Protein AF-A0A2E1ZSU4-F1 (afdb_monomer_lite)

Radius of gyration: 17.99 Å; chains: 1; bounding box: 28×65×31 Å

Structure (mmCIF, N/CA/C/O backbone):
data_AF-A0A2E1ZSU4-F1
#
_entry.id   AF-A0A2E1ZSU4-F1
#
loop_
_atom_site.group_PDB
_atom_site.id
_atom_site.type_symbol
_atom_site.label_atom_id
_atom_site.label_alt_id
_atom_site.label_comp_id
_atom_site.label_asym_id
_atom_site.label_entity_id
_atom_site.label_seq_id
_atom_site.pdbx_PDB_ins_code
_atom_site.Cartn_x
_atom_site.Cartn_y
_atom_site.Cartn_z
_atom_site.occupancy
_atom_site.B_iso_or_equiv
_atom_site.auth_seq_id
_atom_site.auth_comp_id
_atom_site.auth_asym_id
_atom_site.auth_atom_id
_atom_site.pdbx_PDB_model_num
ATOM 1 N N . MET A 1 1 ? 8.981 -55.076 -7.293 1.00 37.50 1 MET A N 1
ATOM 2 C CA . MET A 1 1 ? 9.724 -53.975 -7.936 1.00 37.50 1 MET A CA 1
ATOM 3 C C . MET A 1 1 ? 9.247 -52.676 -7.321 1.00 37.50 1 MET A C 1
ATOM 5 O O . MET A 1 1 ? 8.048 -52.439 -7.303 1.00 37.50 1 MET A O 1
ATOM 9 N N . LEU A 1 2 ? 10.180 -51.922 -6.741 1.00 44.97 2 LEU A N 1
ATOM 10 C CA . LEU A 1 2 ? 9.993 -50.554 -6.264 1.00 44.97 2 LEU A CA 1
ATOM 11 C C . LEU A 1 2 ? 9.652 -49.632 -7.442 1.00 44.97 2 LEU A C 1
ATOM 13 O O . LEU A 1 2 ? 10.271 -49.741 -8.497 1.00 44.97 2 LEU A O 1
ATOM 17 N N . GLY A 1 3 ? 8.715 -48.714 -7.227 1.00 44.19 3 GLY A N 1
ATOM 18 C CA . GLY A 1 3 ? 8.392 -47.630 -8.150 1.00 44.19 3 GLY A CA 1
ATOM 19 C C . GLY A 1 3 ? 7.788 -46.469 -7.372 1.00 44.19 3 GLY A C 1
ATOM 20 O O . GLY A 1 3 ? 6.581 -46.268 -7.389 1.00 44.19 3 GLY A O 1
ATOM 21 N N . ILE A 1 4 ? 8.632 -45.771 -6.616 1.00 57.19 4 ILE A N 1
ATOM 22 C CA . ILE A 1 4 ? 8.301 -44.516 -5.939 1.00 57.19 4 ILE A CA 1
ATOM 23 C C . ILE A 1 4 ? 8.151 -43.454 -7.037 1.00 57.19 4 ILE A C 1
ATOM 25 O O . ILE A 1 4 ? 9.149 -43.042 -7.624 1.00 57.19 4 ILE A O 1
ATOM 29 N N . SER A 1 5 ? 6.926 -43.013 -7.326 1.00 49.69 5 SER A N 1
ATOM 30 C CA . SER A 1 5 ? 6.705 -41.779 -8.088 1.00 49.69 5 SER A CA 1
ATOM 31 C C . SER A 1 5 ? 6.691 -40.608 -7.116 1.00 49.69 5 SER A C 1
ATOM 33 O O . SER A 1 5 ? 5.704 -40.348 -6.434 1.00 49.69 5 SER A O 1
ATOM 35 N N . LEU A 1 6 ? 7.840 -39.941 -7.045 1.00 56.41 6 LEU A N 1
ATOM 36 C CA . LEU A 1 6 ? 8.111 -38.744 -6.265 1.00 56.41 6 LEU A CA 1
ATOM 37 C C . LEU A 1 6 ? 8.058 -37.517 -7.187 1.00 56.41 6 LEU A C 1
ATOM 39 O O . LEU A 1 6 ? 9.102 -37.060 -7.619 1.00 56.41 6 LEU A O 1
ATOM 43 N N . PHE A 1 7 ? 6.870 -37.014 -7.522 1.00 45.84 7 PHE A N 1
ATOM 44 C CA . PHE A 1 7 ? 6.638 -35.742 -8.234 1.00 45.84 7 PHE A CA 1
ATOM 45 C C . PHE A 1 7 ? 5.153 -35.394 -7.992 1.00 45.84 7 PHE A C 1
ATOM 47 O O . PHE A 1 7 ? 4.309 -36.235 -8.267 1.00 45.84 7 PHE A O 1
ATOM 54 N N . ILE A 1 8 ? 4.691 -34.264 -7.462 1.00 53.53 8 ILE A N 1
ATOM 55 C CA . ILE A 1 8 ? 5.261 -32.961 -7.127 1.00 53.53 8 ILE A CA 1
ATOM 56 C C . ILE A 1 8 ? 4.449 -32.456 -5.923 1.00 53.53 8 ILE A C 1
ATOM 58 O O . ILE A 1 8 ? 3.223 -32.570 -5.915 1.00 53.53 8 ILE A O 1
ATOM 62 N N . VAL A 1 9 ? 5.128 -31.893 -4.923 1.00 47.53 9 VAL A N 1
ATOM 63 C CA . VAL A 1 9 ? 4.543 -30.930 -3.982 1.00 47.53 9 VAL A CA 1
ATOM 64 C C . VAL A 1 9 ? 4.005 -29.771 -4.820 1.00 47.53 9 VAL A C 1
ATOM 66 O O . VAL A 1 9 ? 4.745 -28.866 -5.184 1.00 47.53 9 VAL A O 1
ATOM 69 N N . SER A 1 10 ? 2.741 -29.842 -5.226 1.00 39.25 10 SER A N 1
ATOM 70 C CA . SER A 1 10 ? 2.008 -28.650 -5.627 1.00 39.25 10 SER A CA 1
ATOM 71 C C . SER A 1 10 ? 1.363 -28.154 -4.349 1.00 39.25 10 SER A C 1
ATOM 73 O O . SER A 1 10 ? 0.596 -28.888 -3.727 1.00 39.25 10 SER A O 1
ATOM 75 N N . CYS A 1 11 ? 1.809 -26.987 -3.897 1.00 51.66 11 CYS A N 1
ATOM 76 C CA . CYS A 1 11 ? 1.380 -26.327 -2.679 1.00 51.66 11 CYS A CA 1
ATOM 77 C C . CYS A 1 11 ? -0.142 -26.424 -2.501 1.00 51.66 11 CYS A C 1
ATOM 79 O O . CYS A 1 11 ? -0.908 -25.700 -3.128 1.00 51.66 11 CYS A O 1
ATOM 81 N N . GLY A 1 12 ? -0.574 -27.331 -1.625 1.00 48.97 12 GLY A N 1
ATOM 82 C CA . GLY A 1 12 ? -1.799 -27.143 -0.872 1.00 48.97 12 GLY A CA 1
ATOM 83 C C . GLY A 1 12 ? -1.499 -26.083 0.177 1.00 48.97 12 GLY A C 1
ATOM 84 O O . GLY A 1 12 ? -0.758 -26.351 1.119 1.00 48.97 12 GLY A O 1
ATOM 85 N N . GLY A 1 13 ? -2.021 -24.882 -0.040 1.00 38.91 13 GLY A N 1
ATOM 86 C CA . GLY A 1 13 ? -1.893 -23.748 0.866 1.00 38.91 13 GLY A CA 1
ATOM 87 C C . GLY A 1 13 ? -2.358 -22.479 0.170 1.00 38.91 13 GLY A C 1
ATOM 88 O O . GLY A 1 13 ? -1.592 -21.888 -0.579 1.00 38.91 13 GLY A O 1
ATOM 89 N N . ASP A 1 14 ? -3.633 -22.148 0.372 1.00 44.81 14 ASP A N 1
ATOM 90 C CA . ASP A 1 14 ? -4.244 -20.828 0.210 1.00 44.81 14 ASP A CA 1
ATOM 91 C C . ASP A 1 14 ? -3.591 -19.858 -0.785 1.00 44.81 14 ASP A C 1
ATOM 93 O O . ASP A 1 14 ? -2.819 -18.973 -0.444 1.00 44.81 14 ASP A O 1
ATOM 97 N N . SER A 1 15 ? -4.042 -19.917 -2.028 1.00 41.75 15 SER A N 1
ATOM 98 C CA . SER A 1 15 ? -4.459 -18.673 -2.676 1.00 41.75 15 SER A CA 1
ATOM 99 C C . SER A 1 15 ? -5.924 -18.850 -3.012 1.00 41.75 15 SER A C 1
ATOM 101 O O . SER A 1 15 ? -6.339 -18.973 -4.160 1.00 41.75 15 SER A O 1
ATOM 103 N N . ASN A 1 16 ? -6.717 -18.913 -1.936 1.00 40.88 16 ASN A N 1
ATOM 104 C CA . ASN A 1 16 ? -8.017 -18.274 -1.938 1.00 40.88 16 ASN A CA 1
ATOM 105 C C . ASN A 1 16 ? -7.797 -16.956 -2.680 1.00 40.88 16 ASN A C 1
ATOM 107 O O . ASN A 1 16 ? -7.004 -16.125 -2.232 1.00 40.88 16 ASN A O 1
ATOM 111 N N . GLU A 1 17 ? -8.344 -16.875 -3.888 1.00 40.53 17 GLU A N 1
ATOM 112 C CA . GLU A 1 17 ? -8.510 -15.658 -4.655 1.00 40.53 17 GLU A CA 1
ATOM 113 C C . GLU A 1 17 ? -9.187 -14.698 -3.680 1.00 40.53 17 GLU A C 1
ATOM 115 O O . GLU A 1 17 ? -10.399 -14.750 -3.475 1.00 40.53 17 GLU A O 1
ATOM 120 N N . SER A 1 18 ? -8.363 -13.975 -2.916 1.00 42.53 18 SER A N 1
ATOM 121 C CA . SER A 1 18 ? -8.787 -13.213 -1.756 1.00 42.53 18 SER A CA 1
ATOM 122 C C . SER A 1 18 ? -9.446 -11.982 -2.326 1.00 42.53 18 SER A C 1
ATOM 124 O O . SER A 1 18 ? -8.813 -10.953 -2.541 1.00 42.53 18 SER A O 1
ATOM 126 N N . SER A 1 19 ? -10.698 -12.183 -2.741 1.00 40.44 19 SER A N 1
ATOM 127 C CA . SER A 1 19 ? -11.823 -11.307 -2.498 1.00 40.44 19 SER A CA 1
ATOM 128 C C . SER A 1 19 ? -11.347 -9.887 -2.305 1.00 40.44 19 SER A C 1
ATOM 130 O O . SER A 1 19 ? -11.230 -9.445 -1.168 1.00 40.44 19 SER A O 1
ATOM 132 N N . THR A 1 20 ? -11.012 -9.238 -3.422 1.00 48.91 20 THR A N 1
ATOM 133 C CA . THR A 1 20 ? -10.954 -7.788 -3.579 1.00 48.91 20 THR A CA 1
ATOM 134 C C . THR A 1 20 ? -10.658 -7.096 -2.254 1.00 48.91 20 THR A C 1
ATOM 136 O O . THR A 1 20 ? -11.569 -6.537 -1.637 1.00 48.91 20 THR A O 1
ATOM 139 N N . THR A 1 21 ? -9.410 -7.182 -1.773 1.00 59.03 21 THR A N 1
ATOM 140 C CA . THR A 1 21 ? -8.940 -6.287 -0.711 1.00 59.03 21 THR A CA 1
ATOM 141 C C . THR A 1 21 ? -9.447 -4.911 -1.109 1.00 59.03 21 THR A C 1
ATOM 143 O O . THR A 1 21 ? -9.228 -4.509 -2.251 1.00 59.03 21 THR A O 1
ATOM 146 N N . GLY A 1 22 ? -10.269 -4.278 -0.259 1.00 71.62 22 GLY A N 1
ATOM 147 C CA . GLY A 1 22 ? -11.195 -3.177 -0.602 1.00 71.62 22 GLY A CA 1
ATOM 148 C C . GLY A 1 22 ? -10.551 -1.885 -1.126 1.00 71.62 22 GLY A C 1
ATOM 149 O O . GLY A 1 22 ? -11.140 -0.812 -1.072 1.00 71.62 22 GLY A O 1
ATOM 150 N N . TRP A 1 23 ? -9.322 -1.990 -1.604 1.00 88.12 23 TRP A N 1
ATOM 151 C CA . TRP A 1 23 ? -8.513 -1.029 -2.302 1.00 88.12 23 TRP A CA 1
ATOM 152 C C . TRP A 1 23 ? -9.119 -0.609 -3.639 1.00 88.12 23 TRP A C 1
ATOM 154 O O . TRP A 1 23 ? -9.262 -1.429 -4.552 1.00 88.12 23 TRP A O 1
ATOM 164 N N . PRO A 1 24 ? -9.371 0.697 -3.804 1.00 91.25 24 PRO A N 1
ATOM 165 C CA . PRO A 1 24 ? -9.674 1.272 -5.101 1.00 91.25 24 PRO A CA 1
ATOM 166 C C . PRO A 1 24 ? -8.492 1.101 -6.064 1.00 91.25 24 PRO A C 1
ATOM 168 O O . PRO A 1 24 ? -7.345 1.391 -5.718 1.00 91.25 24 PRO A O 1
ATOM 171 N N . GLU A 1 25 ? -8.768 0.716 -7.310 1.00 89.50 25 GLU A N 1
ATOM 172 C CA . GLU A 1 25 ? -7.747 0.601 -8.367 1.00 89.50 25 GLU A CA 1
ATOM 173 C C . GLU A 1 25 ? -6.986 1.918 -8.598 1.00 89.50 25 GLU A C 1
ATOM 175 O O . GLU A 1 25 ? -5.789 1.914 -8.892 1.00 89.50 25 GLU A O 1
ATOM 180 N N . SER A 1 26 ? -7.656 3.059 -8.405 1.00 91.69 26 SER A N 1
ATOM 181 C CA . SER A 1 26 ? -7.031 4.384 -8.464 1.00 91.69 26 SER A CA 1
ATOM 182 C C . SER A 1 26 ? -5.959 4.574 -7.392 1.00 91.69 26 SER A C 1
ATOM 184 O O . SER A 1 26 ? -4.938 5.199 -7.658 1.00 91.69 26 SER A O 1
ATOM 186 N N . GLU A 1 27 ? -6.164 4.015 -6.200 1.00 92.19 27 GLU A N 1
ATOM 187 C CA . GLU A 1 27 ? -5.229 4.132 -5.079 1.00 92.19 27 GLU A CA 1
ATOM 188 C C . GLU A 1 27 ? -4.041 3.190 -5.259 1.00 92.19 27 GLU A C 1
ATOM 190 O O . GLU A 1 27 ? -2.905 3.605 -5.049 1.00 92.19 27 GLU A O 1
ATOM 195 N N . LYS A 1 28 ? -4.274 1.971 -5.764 1.00 90.56 28 LYS A N 1
ATOM 196 C CA . LYS A 1 28 ? -3.184 1.066 -6.170 1.00 90.56 28 LYS A CA 1
ATOM 197 C C . LYS A 1 28 ? -2.318 1.700 -7.261 1.00 90.56 28 LYS A C 1
ATOM 199 O O . LYS A 1 28 ? -1.095 1.704 -7.163 1.00 90.56 28 LYS A O 1
ATOM 204 N N . SER A 1 29 ? -2.956 2.297 -8.271 1.00 93.00 29 SER A N 1
ATOM 205 C CA . SER A 1 29 ? -2.268 2.992 -9.369 1.00 93.00 29 SER A CA 1
ATOM 206 C C . SER A 1 29 ? -1.470 4.197 -8.874 1.00 93.00 29 SER A C 1
ATOM 208 O O . SER A 1 29 ? -0.358 4.444 -9.339 1.00 93.00 29 SER A O 1
ATOM 210 N N . LYS A 1 30 ? -2.023 4.942 -7.912 1.00 92.44 30 LYS A N 1
ATOM 211 C CA . LYS A 1 30 ? -1.342 6.069 -7.277 1.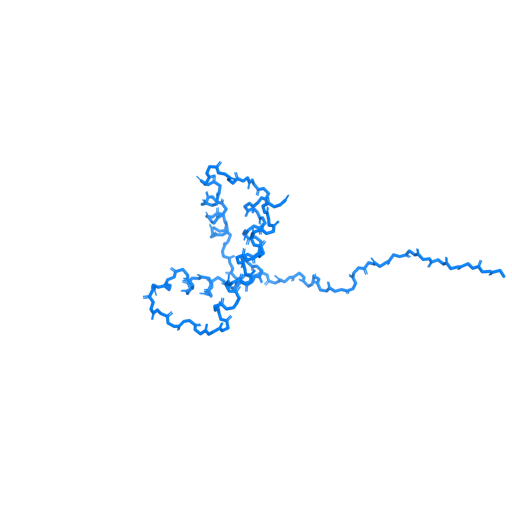00 92.44 30 LYS A CA 1
ATOM 212 C C . LYS A 1 30 ? -0.113 5.604 -6.497 1.00 92.44 30 LYS A C 1
ATOM 214 O O . LYS A 1 30 ? 0.960 6.153 -6.711 1.00 92.44 30 LYS A O 1
ATOM 219 N N . MET A 1 31 ? -0.249 4.565 -5.676 1.00 90.75 31 MET A N 1
ATOM 220 C CA . MET A 1 31 ? 0.857 4.001 -4.899 1.00 90.75 31 MET A CA 1
ATOM 221 C C . MET A 1 31 ? 1.983 3.485 -5.805 1.00 90.75 31 MET A C 1
ATOM 223 O O . MET A 1 31 ? 3.157 3.759 -5.561 1.00 90.75 31 MET A O 1
ATOM 227 N N . LEU A 1 32 ? 1.626 2.818 -6.907 1.00 92.44 32 LEU A N 1
ATOM 228 C CA . LEU A 1 32 ? 2.582 2.400 -7.929 1.00 92.44 32 LEU A CA 1
ATOM 229 C C . LEU A 1 32 ? 3.311 3.604 -8.545 1.00 92.44 32 LEU A C 1
ATOM 231 O O . LEU A 1 32 ? 4.533 3.589 -8.673 1.00 92.44 32 LEU A O 1
ATOM 235 N N . SER A 1 33 ? 2.572 4.659 -8.901 1.00 93.25 33 SER A N 1
ATOM 236 C CA . SER A 1 33 ? 3.148 5.882 -9.465 1.00 93.25 33 SER A CA 1
ATOM 237 C C . SER A 1 33 ? 4.077 6.603 -8.486 1.00 93.25 33 SER A C 1
ATOM 239 O O . SER A 1 33 ? 5.090 7.146 -8.916 1.00 93.25 33 SER A O 1
ATOM 241 N N . GLU A 1 34 ? 3.739 6.635 -7.197 1.00 91.25 34 GLU A N 1
ATOM 242 C CA . GLU A 1 34 ? 4.567 7.234 -6.145 1.00 91.25 34 GLU A CA 1
ATOM 243 C C . GLU A 1 34 ? 5.844 6.422 -5.917 1.00 91.25 34 GLU A C 1
ATOM 245 O O . GLU A 1 34 ? 6.930 6.993 -5.838 1.00 91.25 34 GLU A O 1
ATOM 250 N N . CYS A 1 35 ? 5.744 5.091 -5.902 1.00 90.31 35 CYS A N 1
ATOM 251 C CA . CYS A 1 35 ? 6.916 4.226 -5.819 1.00 90.31 35 CYS A CA 1
ATOM 252 C C . CYS A 1 35 ? 7.857 4.446 -7.013 1.00 90.31 35 CYS A C 1
ATOM 254 O O . CYS A 1 35 ? 9.049 4.686 -6.823 1.00 90.31 35 CYS A O 1
ATOM 256 N N . MET A 1 36 ? 7.316 4.459 -8.234 1.00 91.62 36 MET A N 1
ATOM 257 C CA . MET A 1 36 ? 8.062 4.677 -9.483 1.00 91.62 36 MET A CA 1
ATOM 258 C C . MET A 1 36 ? 8.650 6.089 -9.623 1.00 91.62 36 MET A C 1
ATOM 260 O O . MET A 1 36 ? 9.478 6.322 -10.501 1.00 91.62 36 MET A O 1
ATOM 264 N N . ALA A 1 37 ? 8.222 7.047 -8.796 1.00 91.62 37 ALA A N 1
ATOM 265 C CA . ALA A 1 37 ? 8.817 8.380 -8.758 1.00 91.62 37 ALA A CA 1
ATOM 266 C C . ALA A 1 37 ? 10.177 8.395 -8.036 1.00 91.62 37 ALA A C 1
ATOM 268 O O . ALA A 1 37 ? 10.934 9.358 -8.177 1.00 91.62 37 ALA A O 1
ATOM 269 N N . SER A 1 38 ? 10.494 7.344 -7.271 1.00 86.25 38 SER A N 1
ATOM 270 C CA . SER A 1 38 ? 11.799 7.189 -6.629 1.00 86.25 38 SER A CA 1
ATOM 271 C C . SER A 1 38 ? 12.871 6.823 -7.667 1.00 86.25 38 SER A C 1
ATOM 273 O O . SER A 1 38 ? 12.646 5.940 -8.486 1.00 86.25 38 SER A O 1
ATOM 275 N N . PRO A 1 39 ? 14.053 7.461 -7.647 1.00 81.88 39 PRO A N 1
ATOM 276 C CA . PRO A 1 39 ? 15.087 7.246 -8.665 1.00 81.88 39 PRO A CA 1
ATOM 277 C C . PRO A 1 39 ? 15.699 5.836 -8.644 1.00 81.88 39 PRO A C 1
ATOM 279 O O . PRO A 1 39 ? 16.217 5.390 -9.665 1.00 81.88 39 PRO A O 1
ATOM 282 N N . ASP A 1 40 ? 15.630 5.149 -7.503 1.00 82.81 40 ASP A N 1
ATOM 283 C CA . ASP A 1 40 ? 16.205 3.816 -7.294 1.00 82.81 40 ASP A CA 1
ATOM 284 C C . ASP A 1 40 ? 15.175 2.682 -7.442 1.00 82.81 40 ASP A C 1
ATOM 286 O O . ASP A 1 40 ? 15.509 1.514 -7.245 1.00 82.81 40 ASP A O 1
ATOM 290 N N . SER A 1 41 ? 13.917 3.001 -7.762 1.00 85.31 41 SER A N 1
ATOM 291 C CA . SER A 1 41 ? 12.865 1.996 -7.889 1.00 85.31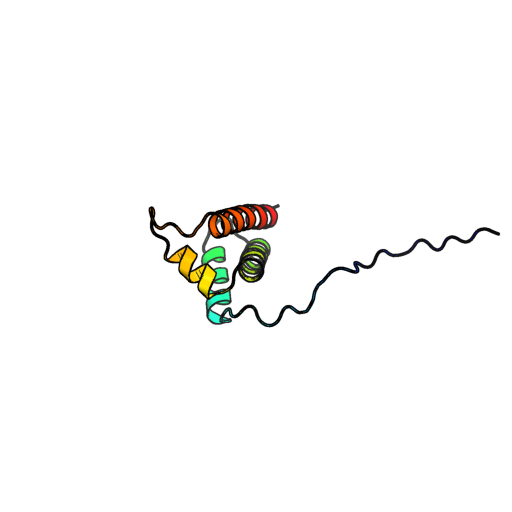 41 SER A CA 1
ATOM 292 C C . SER A 1 41 ? 12.737 1.471 -9.320 1.00 85.31 41 SER A C 1
ATOM 294 O O . SER A 1 41 ? 13.056 2.137 -10.307 1.00 85.31 41 SER A O 1
ATOM 296 N N . ASN A 1 42 ? 12.259 0.234 -9.441 1.00 89.50 42 ASN A N 1
ATOM 297 C CA . ASN A 1 42 ? 11.899 -0.371 -10.717 1.00 89.50 42 ASN A CA 1
ATOM 298 C C . ASN A 1 42 ? 10.471 -0.927 -10.649 1.00 89.50 42 ASN A C 1
ATOM 300 O O . ASN A 1 42 ? 9.885 -1.059 -9.571 1.00 89.50 42 ASN A O 1
ATOM 304 N N . LYS A 1 43 ? 9.906 -1.259 -11.814 1.00 87.94 43 LYS A N 1
ATOM 305 C CA . LYS A 1 43 ? 8.510 -1.696 -11.903 1.00 87.94 43 LYS A CA 1
ATOM 306 C C . LYS A 1 43 ? 8.235 -2.963 -11.087 1.00 87.94 43 LYS A C 1
ATOM 308 O O . LYS A 1 43 ? 7.219 -3.005 -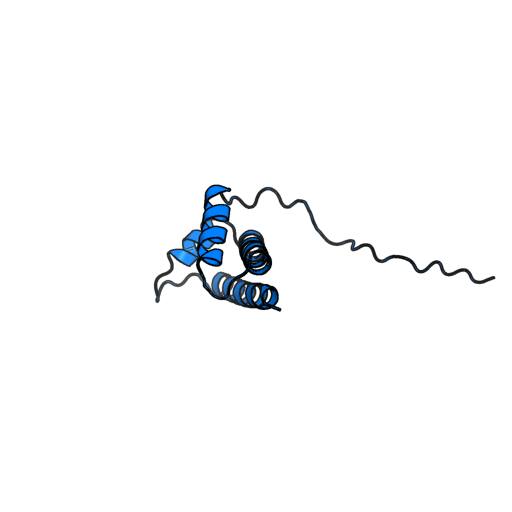10.407 1.00 87.94 43 LYS A O 1
ATOM 313 N N . GLU A 1 44 ? 9.117 -3.961 -11.132 1.00 89.38 44 GLU A N 1
ATOM 314 C CA . GLU A 1 44 ? 8.934 -5.220 -10.394 1.00 89.38 44 GLU A CA 1
ATOM 315 C C . GLU A 1 44 ? 8.951 -4.995 -8.880 1.00 89.38 44 GLU A C 1
ATOM 317 O O . GLU A 1 44 ? 8.064 -5.474 -8.176 1.00 89.38 44 GLU A O 1
ATOM 322 N N . MET A 1 45 ? 9.890 -4.184 -8.390 1.00 90.31 45 MET A N 1
ATOM 323 C CA . MET A 1 45 ? 9.973 -3.795 -6.985 1.00 90.31 45 MET A CA 1
ATOM 324 C C . MET A 1 45 ? 8.709 -3.050 -6.544 1.00 90.31 45 MET A C 1
ATOM 326 O O . MET A 1 45 ? 8.156 -3.345 -5.486 1.00 90.31 45 MET A O 1
ATOM 330 N N . CYS A 1 46 ? 8.221 -2.106 -7.353 1.00 91.69 46 CYS A N 1
ATOM 331 C CA . CYS A 1 46 ? 7.030 -1.334 -7.018 1.00 91.69 46 CYS A CA 1
ATOM 332 C C . CYS A 1 46 ? 5.739 -2.154 -7.089 1.00 91.69 46 CYS A C 1
ATOM 334 O O . CYS A 1 46 ? 4.891 -2.016 -6.210 1.00 91.69 46 CYS A O 1
ATOM 336 N N . ASP A 1 47 ? 5.590 -3.029 -8.086 1.00 92.06 47 ASP A N 1
ATOM 337 C CA . ASP A 1 47 ? 4.460 -3.959 -8.158 1.00 92.06 47 ASP A CA 1
ATOM 338 C C . ASP A 1 47 ? 4.456 -4.891 -6.934 1.00 92.06 47 ASP A C 1
ATOM 340 O O . ASP A 1 47 ? 3.408 -5.104 -6.324 1.00 92.06 47 ASP A O 1
ATOM 344 N N . CYS A 1 48 ? 5.628 -5.399 -6.537 1.00 92.69 48 CYS A N 1
ATOM 345 C CA . CYS A 1 48 ? 5.790 -6.240 -5.354 1.00 92.69 48 CYS A CA 1
ATOM 346 C C . CYS A 1 48 ? 5.456 -5.480 -4.063 1.00 92.69 48 CYS A C 1
ATOM 348 O O . CYS A 1 48 ? 4.685 -5.976 -3.244 1.00 92.69 48 CYS A O 1
ATOM 350 N N . ALA A 1 49 ? 5.942 -4.246 -3.904 1.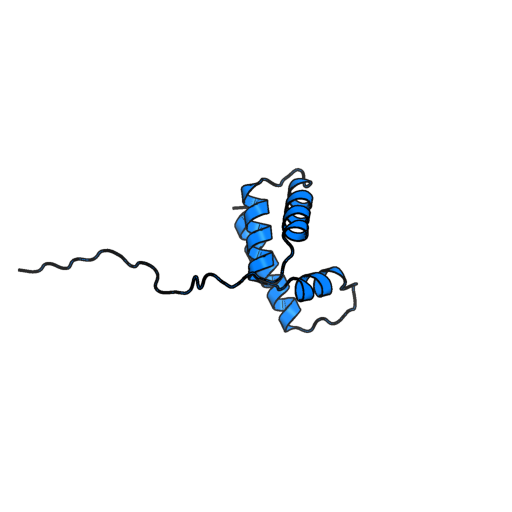00 90.94 49 ALA A N 1
ATOM 351 C CA . ALA A 1 49 ? 5.663 -3.428 -2.726 1.00 90.94 49 ALA A CA 1
ATOM 352 C C . ALA A 1 49 ? 4.170 -3.074 -2.594 1.00 90.94 49 ALA A C 1
ATOM 354 O O . ALA A 1 49 ? 3.601 -3.140 -1.499 1.00 90.94 49 ALA A O 1
ATOM 355 N N . VAL A 1 50 ? 3.511 -2.744 -3.712 1.00 91.81 50 VAL A N 1
ATOM 356 C CA . VAL A 1 50 ? 2.056 -2.538 -3.749 1.00 91.81 50 VAL A CA 1
ATOM 357 C C . VAL A 1 50 ? 1.340 -3.843 -3.404 1.00 91.81 50 VAL A C 1
ATOM 359 O O . VAL A 1 50 ? 0.451 -3.831 -2.559 1.00 91.81 50 VAL A O 1
ATOM 362 N N . GLY A 1 51 ? 1.761 -4.970 -3.984 1.00 91.69 51 GLY A N 1
ATOM 363 C CA . GLY A 1 51 ? 1.226 -6.304 -3.701 1.00 91.69 51 GLY A CA 1
ATOM 364 C C . GLY A 1 51 ? 1.298 -6.685 -2.220 1.00 91.69 51 GLY A C 1
ATOM 365 O O . GLY A 1 51 ? 0.288 -7.069 -1.631 1.00 91.69 51 GLY A O 1
ATOM 366 N N . ALA A 1 52 ? 2.465 -6.510 -1.598 1.00 91.12 52 ALA A N 1
ATOM 367 C CA . ALA A 1 52 ? 2.670 -6.756 -0.174 1.00 91.12 52 ALA A CA 1
ATOM 368 C C . ALA A 1 52 ? 1.766 -5.858 0.684 1.00 91.12 52 ALA A C 1
ATOM 370 O O . ALA A 1 52 ? 1.115 -6.336 1.609 1.00 91.12 52 ALA A O 1
ATOM 371 N N . THR A 1 53 ? 1.643 -4.575 0.328 1.00 90.06 53 THR A N 1
ATOM 372 C CA . THR A 1 53 ? 0.789 -3.631 1.066 1.00 90.06 53 THR A CA 1
ATOM 373 C C . THR A 1 53 ? -0.681 -4.033 1.003 1.00 90.06 53 THR A C 1
ATOM 375 O O . THR A 1 53 ? -1.345 -4.087 2.036 1.00 90.06 53 THR A O 1
ATOM 378 N N . VAL A 1 54 ? -1.201 -4.324 -0.194 1.00 90.75 54 VAL A N 1
ATOM 379 C CA . VAL A 1 54 ? -2.621 -4.673 -0.359 1.00 90.75 54 VAL A CA 1
ATOM 380 C C . VAL A 1 54 ? -2.956 -6.052 0.201 1.00 90.75 54 VAL A C 1
ATOM 382 O O . VAL A 1 54 ? -4.129 -6.317 0.443 1.00 90.75 54 VAL A O 1
ATOM 385 N N . SER A 1 55 ? -1.959 -6.925 0.372 1.00 90.38 55 SER A N 1
ATOM 386 C CA . SER A 1 55 ? -2.115 -8.232 1.014 1.00 90.38 55 SER A CA 1
ATOM 387 C C . SER A 1 55 ? -2.096 -8.130 2.536 1.00 90.38 55 SER A C 1
ATOM 389 O O . SER A 1 55 ? -2.801 -8.887 3.196 1.00 90.38 55 SER A O 1
ATOM 391 N N . GLU A 1 56 ? -1.293 -7.220 3.088 1.00 88.50 56 GLU A N 1
ATOM 392 C CA . GLU A 1 56 ? -1.131 -7.083 4.535 1.00 88.50 56 GLU A CA 1
ATOM 393 C C . GLU A 1 56 ? -2.198 -6.178 5.151 1.00 88.50 56 GLU A C 1
ATOM 395 O O . GLU A 1 56 ? -2.634 -6.435 6.266 1.00 88.50 56 GLU A O 1
ATOM 400 N N . PHE A 1 57 ? -2.655 -5.140 4.443 1.00 89.19 57 PHE A N 1
ATOM 401 C CA . PHE A 1 57 ? -3.601 -4.157 4.972 1.00 89.19 57 PHE A CA 1
ATOM 402 C C . PHE A 1 57 ? -4.824 -3.971 4.083 1.00 89.19 57 PHE A C 1
ATOM 404 O O . PHE A 1 57 ? -4.743 -3.877 2.856 1.00 89.19 57 PHE A O 1
ATOM 411 N N . THR A 1 58 ? -5.979 -3.795 4.720 1.00 90.75 58 THR A N 1
ATOM 412 C CA . THR A 1 58 ? -7.145 -3.203 4.059 1.00 90.75 58 THR A CA 1
ATOM 413 C C . THR A 1 58 ? -6.893 -1.724 3.753 1.00 90.75 58 THR A C 1
ATOM 415 O O . THR A 1 58 ? -6.031 -1.079 4.354 1.00 90.75 58 THR A O 1
ATOM 418 N N . TYR A 1 59 ? -7.658 -1.157 2.817 1.00 88.31 59 TYR A N 1
ATOM 419 C CA . TYR A 1 59 ? -7.497 0.253 2.454 1.00 88.31 59 TYR A CA 1
ATOM 4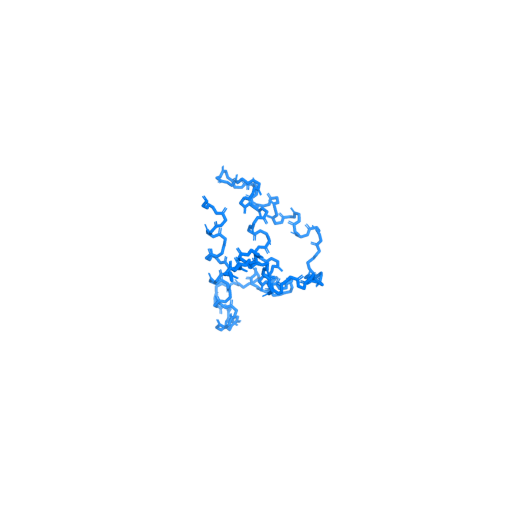20 C C . TYR A 1 59 ? -7.736 1.192 3.647 1.00 88.31 59 TYR A C 1
ATOM 422 O O . TYR A 1 59 ? -6.987 2.149 3.833 1.00 88.31 59 TYR A O 1
ATOM 430 N N . ASP A 1 60 ? -8.725 0.890 4.491 1.00 88.56 60 ASP A N 1
ATOM 431 C CA . ASP A 1 60 ? -9.035 1.694 5.675 1.00 88.56 60 ASP A CA 1
ATOM 432 C C . ASP A 1 60 ? -7.908 1.637 6.716 1.00 88.56 60 ASP A C 1
ATOM 434 O O . ASP A 1 60 ? -7.510 2.675 7.248 1.00 88.56 60 ASP A O 1
ATOM 438 N N . GLU A 1 61 ? -7.332 0.455 6.965 1.00 88.00 61 GLU A N 1
ATOM 439 C CA . GLU A 1 61 ? -6.159 0.306 7.839 1.00 88.00 61 GLU A CA 1
ATOM 440 C C . GLU A 1 61 ? -4.953 1.068 7.293 1.00 88.00 61 GLU A C 1
ATOM 442 O O . GLU A 1 61 ? -4.313 1.823 8.024 1.00 88.00 61 GLU A O 1
ATOM 447 N N . TYR A 1 62 ? -4.685 0.953 5.993 1.00 87.62 62 TYR A N 1
ATOM 448 C CA . TYR A 1 62 ? -3.610 1.693 5.343 1.00 87.62 62 TYR A CA 1
ATOM 449 C C . TYR A 1 62 ? -3.808 3.212 5.437 1.00 87.62 62 TYR A C 1
ATOM 451 O O . TYR A 1 62 ? -2.863 3.962 5.690 1.00 87.62 62 TYR A O 1
ATOM 459 N N . LYS A 1 63 ? -5.045 3.697 5.292 1.00 87.12 63 LYS A N 1
ATOM 460 C CA . LYS A 1 63 ? -5.379 5.113 5.485 1.00 87.12 63 LYS A CA 1
ATOM 461 C C . LYS A 1 63 ? -5.194 5.555 6.930 1.00 87.12 63 LYS A C 1
ATOM 463 O O . LYS A 1 63 ? -4.732 6.675 7.147 1.00 87.12 63 LYS A O 1
ATOM 468 N N . MET A 1 64 ? -5.527 4.708 7.903 1.00 85.94 64 MET A N 1
ATOM 469 C CA . MET A 1 64 ? -5.237 4.980 9.311 1.00 85.94 64 MET A CA 1
ATOM 470 C C . MET A 1 64 ? -3.729 5.101 9.532 1.00 85.94 64 MET A C 1
ATOM 472 O O . MET A 1 64 ? -3.295 6.113 10.076 1.00 85.94 64 MET A O 1
ATOM 476 N N . LEU A 1 65 ? -2.931 4.161 9.016 1.00 84.06 65 LEU A N 1
ATOM 477 C CA . LEU A 1 65 ? -1.467 4.201 9.090 1.00 84.06 65 LEU A CA 1
ATOM 478 C C . LEU A 1 65 ? -0.881 5.469 8.458 1.00 84.06 65 LEU A C 1
ATOM 480 O O . LEU A 1 65 ? -0.076 6.146 9.086 1.00 84.06 65 LEU A O 1
ATOM 484 N N . GLN A 1 66 ? -1.326 5.854 7.260 1.00 81.50 66 GLN A N 1
ATOM 485 C CA . GLN A 1 66 ? -0.854 7.084 6.610 1.00 81.50 66 GLN A CA 1
ATOM 486 C C . GLN A 1 66 ? -1.227 8.363 7.369 1.00 81.50 66 GLN A C 1
ATOM 488 O O . GLN A 1 66 ? -0.484 9.340 7.344 1.00 81.50 66 GLN A O 1
ATOM 493 N N . ASN A 1 67 ? -2.385 8.374 8.029 1.00 79.06 67 ASN A N 1
ATOM 494 C CA . ASN A 1 67 ? -2.839 9.509 8.832 1.00 79.06 67 ASN A CA 1
ATOM 495 C C . ASN A 1 67 ? -2.256 9.507 10.255 1.00 79.06 67 ASN A C 1
ATOM 497 O O . ASN A 1 67 ? -2.529 10.424 11.029 1.00 79.06 67 ASN A O 1
ATOM 501 N N . THR A 1 68 ? -1.479 8.484 10.617 1.00 74.31 68 THR A N 1
ATOM 502 C CA . THR A 1 68 ? -0.855 8.361 11.932 1.00 74.31 68 THR A CA 1
ATOM 503 C C . THR A 1 68 ? 0.315 9.342 12.012 1.00 74.31 68 THR A C 1
ATOM 505 O O . THR A 1 68 ? 1.410 9.074 11.530 1.00 74.31 68 THR A O 1
ATOM 508 N N . THR A 1 69 ? 0.093 10.509 12.614 1.00 61.88 69 THR A N 1
ATOM 509 C CA . THR A 1 69 ? 1.175 11.424 13.011 1.00 61.88 69 THR A CA 1
ATOM 510 C C . THR A 1 69 ? 1.924 10.890 14.231 1.00 61.88 69 THR A C 1
ATOM 512 O O . THR A 1 69 ? 1.321 10.206 15.066 1.00 61.88 69 THR A O 1
ATOM 515 N N . GLU A 1 70 ? 3.214 11.231 14.361 1.00 57.75 70 GLU A N 1
ATOM 516 C CA . GLU A 1 70 ? 4.039 10.879 15.527 1.00 57.75 70 GLU A CA 1
ATOM 517 C C . GLU A 1 70 ? 3.282 11.144 16.842 1.00 57.75 70 GLU A C 1
ATOM 519 O O . GLU A 1 70 ? 2.839 12.262 17.106 1.00 57.75 70 GLU A O 1
ATOM 524 N N . GLY A 1 71 ? 3.101 10.093 17.650 1.00 57.44 71 GLY A N 1
ATOM 525 C CA . GLY A 1 71 ? 2.356 10.135 18.916 1.00 57.44 71 GLY A CA 1
ATOM 526 C C . GLY A 1 71 ? 0.941 9.546 18.874 1.00 57.44 71 GLY A C 1
ATOM 527 O O . GLY A 1 71 ? 0.294 9.467 19.916 1.00 57.44 71 GLY A O 1
ATOM 528 N N . THR A 1 72 ? 0.461 9.102 17.710 1.00 70.81 72 THR A N 1
ATOM 529 C CA . THR A 1 72 ? -0.821 8.390 17.595 1.00 70.81 72 THR A CA 1
ATOM 530 C C . THR A 1 72 ? -0.619 6.902 17.892 1.00 70.81 72 THR A C 1
ATOM 532 O O . THR A 1 72 ? 0.113 6.216 17.179 1.00 70.81 72 THR A O 1
ATOM 535 N N . ASP A 1 73 ? -1.254 6.397 18.952 1.00 74.12 73 ASP A N 1
ATOM 536 C CA . ASP A 1 73 ? -1.202 4.977 19.313 1.00 74.12 73 ASP A CA 1
ATOM 537 C C . ASP A 1 73 ? -2.182 4.172 18.445 1.00 74.12 73 ASP A C 1
ATOM 539 O O . ASP A 1 73 ? -3.389 4.156 18.679 1.00 74.12 73 ASP A O 1
ATOM 543 N N . ILE A 1 74 ? -1.645 3.537 17.406 1.00 77.81 74 ILE A N 1
ATOM 544 C CA . ILE A 1 74 ? -2.363 2.625 16.499 1.00 77.81 74 ILE A CA 1
ATOM 545 C C . ILE A 1 74 ? -2.479 1.196 17.049 1.00 77.81 74 ILE A C 1
ATOM 547 O O . ILE A 1 74 ? -3.046 0.329 16.386 1.00 77.81 74 ILE A O 1
ATOM 551 N N . GLY A 1 75 ? -1.981 0.945 18.263 1.00 82.56 75 GLY A N 1
ATOM 552 C CA . GLY A 1 75 ? -1.929 -0.380 18.867 1.00 82.56 75 GLY A CA 1
ATOM 553 C C . GLY A 1 75 ? -0.729 -1.199 18.386 1.00 82.56 75 GLY A C 1
ATOM 554 O O . GLY A 1 75 ? -0.258 -1.073 17.254 1.00 82.56 75 GLY A O 1
ATOM 555 N N . GLN A 1 76 ? -0.223 -2.064 19.269 1.00 84.69 76 GLN A N 1
ATOM 556 C CA . GLN A 1 76 ? 0.977 -2.869 19.005 1.00 84.69 76 GLN A CA 1
ATOM 557 C C . GLN A 1 76 ? 0.814 -3.816 17.807 1.00 84.69 76 GLN A C 1
ATOM 559 O O . GLN A 1 76 ? 1.761 -3.997 17.052 1.00 84.69 76 GLN A O 1
ATOM 564 N N . GLU A 1 77 ? -0.383 -4.364 17.594 1.00 85.81 77 GLU A N 1
ATOM 565 C CA . GLU A 1 77 ? -0.666 -5.281 16.483 1.00 85.81 77 GLU A CA 1
ATOM 566 C C . GLU A 1 77 ? -0.482 -4.606 15.112 1.00 85.81 77 GLU A C 1
ATOM 568 O O . GLU A 1 77 ? 0.167 -5.154 14.224 1.00 85.81 77 GLU A O 1
ATOM 573 N N . MET A 1 78 ? -0.988 -3.379 14.946 1.00 86.12 78 MET A N 1
ATOM 574 C CA . MET A 1 78 ? -0.796 -2.603 13.714 1.00 86.12 78 MET A CA 1
ATOM 575 C C . MET A 1 78 ? 0.670 -2.220 13.503 1.00 86.12 78 MET A C 1
ATOM 577 O O . MET A 1 78 ? 1.147 -2.237 12.369 1.00 86.12 78 MET A O 1
ATOM 581 N N . GLN A 1 79 ? 1.401 -1.905 14.577 1.00 85.81 79 GLN A N 1
ATOM 582 C CA . GLN A 1 79 ? 2.837 -1.629 14.483 1.00 85.81 79 GLN A CA 1
ATOM 583 C C . GLN A 1 79 ? 3.624 -2.865 14.037 1.00 85.81 79 GLN A C 1
ATOM 585 O O . GLN A 1 79 ? 4.494 -2.754 13.176 1.00 85.81 79 GLN A O 1
ATOM 590 N N . GLU A 1 80 ? 3.312 -4.039 14.587 1.00 89.62 80 GLU A N 1
ATOM 591 C CA . GLU A 1 80 ? 3.965 -5.296 14.217 1.00 89.62 80 GLU A CA 1
ATOM 592 C C . GLU A 1 80 ? 3.691 -5.659 12.753 1.00 89.62 80 GLU A C 1
ATOM 594 O O . GLU A 1 80 ? 4.622 -5.957 12.005 1.00 89.62 80 GLU A O 1
ATOM 599 N N . ARG A 1 81 ? 2.441 -5.522 12.298 1.00 88.75 81 A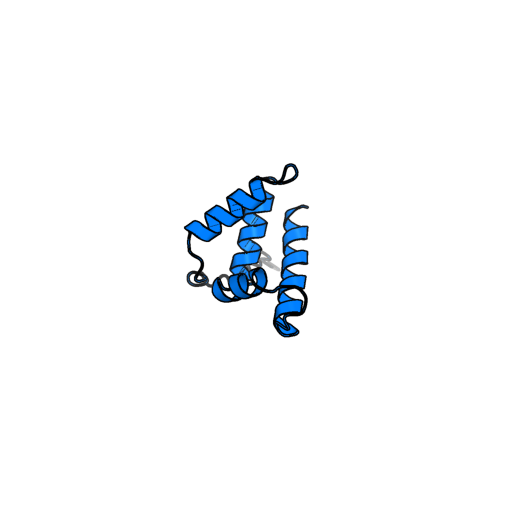RG A N 1
ATOM 600 C CA . ARG A 1 81 ? 2.080 -5.708 10.884 1.00 88.75 81 ARG A CA 1
ATOM 601 C C . ARG A 1 81 ? 2.792 -4.711 9.968 1.00 88.75 81 ARG A C 1
ATOM 603 O O . ARG A 1 81 ? 3.262 -5.086 8.899 1.00 88.75 81 ARG A O 1
ATOM 610 N N . ALA A 1 82 ? 2.952 -3.456 10.392 1.00 87.19 82 ALA A N 1
ATOM 611 C CA . ALA A 1 82 ? 3.671 -2.449 9.609 1.00 87.19 82 ALA A CA 1
ATOM 612 C C . ALA A 1 82 ? 5.177 -2.760 9.510 1.00 87.19 82 ALA A C 1
ATOM 614 O O . ALA A 1 82 ? 5.785 -2.559 8.457 1.00 87.19 82 ALA A O 1
ATOM 615 N N . LEU A 1 83 ? 5.776 -3.292 10.580 1.00 88.44 83 LEU A N 1
ATOM 616 C CA . LEU A 1 83 ? 7.157 -3.781 10.578 1.00 88.44 83 LEU A CA 1
ATOM 617 C C . LEU A 1 83 ? 7.324 -4.995 9.654 1.00 88.44 83 LEU A C 1
ATOM 619 O O . LEU A 1 83 ? 8.275 -5.041 8.872 1.00 88.44 83 LEU A O 1
ATOM 623 N N . ASN A 1 84 ? 6.383 -5.940 9.692 1.00 89.38 84 ASN A N 1
ATOM 624 C CA . ASN A 1 84 ? 6.365 -7.094 8.790 1.00 89.38 84 ASN A CA 1
ATOM 625 C C . ASN A 1 84 ? 6.208 -6.670 7.323 1.00 89.38 84 ASN A C 1
ATOM 627 O O . ASN A 1 84 ? 6.904 -7.198 6.452 1.00 89.38 84 ASN A O 1
ATOM 631 N N . LEU A 1 85 ? 5.373 -5.663 7.048 1.00 89.00 85 LEU A N 1
ATOM 632 C CA . LEU A 1 85 ? 5.253 -5.078 5.715 1.00 89.00 85 LEU A CA 1
ATOM 633 C C . LEU A 1 85 ? 6.581 -4.470 5.247 1.00 89.00 85 LEU A C 1
ATOM 635 O O . LEU A 1 85 ? 6.999 -4.730 4.122 1.00 89.00 85 LEU A O 1
ATOM 639 N N . MET A 1 86 ? 7.275 -3.697 6.090 1.00 87.06 86 MET A N 1
ATOM 640 C CA . MET A 1 86 ? 8.582 -3.133 5.723 1.00 87.06 86 MET A CA 1
ATOM 641 C C . MET A 1 86 ? 9.608 -4.220 5.392 1.00 87.06 86 MET A C 1
ATOM 643 O O . MET A 1 86 ? 10.353 -4.073 4.424 1.00 87.06 86 MET A O 1
ATOM 647 N N . MET A 1 87 ? 9.635 -5.314 6.159 1.00 88.31 87 MET A N 1
ATOM 648 C CA . MET A 1 87 ? 10.495 -6.461 5.850 1.00 88.31 87 MET A CA 1
ATOM 649 C C . MET A 1 87 ? 10.132 -7.093 4.503 1.00 88.31 87 MET A C 1
ATOM 651 O O . MET A 1 87 ? 11.018 -7.294 3.677 1.00 88.31 87 MET A O 1
ATOM 655 N N . SER A 1 88 ? 8.841 -7.290 4.234 1.00 88.06 88 SER A N 1
ATOM 656 C CA . SER A 1 88 ? 8.357 -7.841 2.960 1.00 88.06 88 SER A CA 1
ATOM 657 C C . SER A 1 88 ? 8.710 -6.944 1.765 1.00 88.06 88 SER A C 1
ATOM 659 O O . SER A 1 88 ? 9.127 -7.424 0.717 1.00 88.06 88 SER A O 1
ATOM 661 N N . ILE A 1 89 ? 8.612 -5.620 1.919 1.00 86.25 89 ILE A N 1
ATOM 662 C CA . ILE A 1 89 ? 8.996 -4.660 0.872 1.00 86.25 89 ILE A CA 1
ATOM 663 C C . ILE A 1 89 ? 10.513 -4.676 0.628 1.00 86.25 89 ILE A C 1
ATOM 665 O O . ILE A 1 89 ? 10.947 -4.514 -0.510 1.00 86.25 89 ILE A O 1
ATOM 669 N N . MET A 1 90 ? 11.337 -4.892 1.658 1.00 85.88 90 MET A N 1
ATOM 670 C CA . MET A 1 90 ? 12.786 -5.048 1.469 1.00 85.88 90 MET A CA 1
ATOM 671 C C . MET A 1 90 ? 13.135 -6.312 0.674 1.00 85.88 90 MET A C 1
ATOM 673 O O . MET A 1 90 ? 14.097 -6.299 -0.091 1.00 85.88 90 MET A O 1
ATOM 677 N N . GLU A 1 91 ? 12.348 -7.383 0.799 1.00 87.44 91 GLU A N 1
ATOM 678 C CA . GLU A 1 91 ? 12.508 -8.584 -0.029 1.00 87.44 91 GLU A CA 1
ATOM 679 C C . GLU A 1 91 ? 12.190 -8.327 -1.508 1.00 87.44 91 GLU A C 1
ATOM 681 O O . GLU A 1 91 ? 12.800 -8.955 -2.366 1.00 87.44 91 GLU A O 1
ATOM 686 N N . CYS A 1 92 ? 11.339 -7.344 -1.824 1.00 84.31 92 CYS A N 1
ATOM 687 C CA . CYS A 1 92 ? 11.055 -6.935 -3.203 1.00 84.31 92 CYS A CA 1
ATOM 688 C C . CYS A 1 92 ? 12.243 -6.272 -3.926 1.00 84.31 92 CYS A C 1
ATOM 690 O O . CYS A 1 92 ? 12.184 -6.082 -5.140 1.00 84.31 92 CYS A O 1
ATOM 692 N N . ALA A 1 93 ? 13.279 -5.847 -3.196 1.00 74.12 93 ALA A N 1
ATOM 693 C CA . ALA A 1 93 ? 14.455 -5.176 -3.753 1.00 74.12 93 ALA A CA 1
ATOM 694 C C . ALA A 1 93 ? 15.639 -6.125 -4.032 1.00 74.12 93 ALA A C 1
ATOM 696 O O . ALA A 1 93 ? 16.665 -5.662 -4.539 1.00 74.12 93 ALA A O 1
ATOM 697 N N . GLN A 1 94 ? 15.527 -7.406 -3.655 1.00 60.94 94 GLN A N 1
ATOM 698 C CA . GLN A 1 94 ? 16.546 -8.444 -3.873 1.00 60.94 94 GLN A CA 1
ATOM 699 C C . GLN A 1 94 ? 16.410 -9.092 -5.252 1.00 60.94 94 GLN A C 1
ATOM 701 O O . GLN A 1 94 ? 17.472 -9.386 -5.848 1.00 60.94 94 GLN A O 1
#

Secondary structure (DSSP, 8-state):
------------S-----TT-S--HHHHHHHHHHHTTSTT--HHHHHHHHHHHHHH--HHHHHHHHT--TT----HHHHHHHHHHHHHHHHTT-

pLDDT: mean 76.97, std 18.11, range [37.5, 93.25]

Foldseek 3Di:
DDDDPDDDCPDPDDPPVPDPLVDDPVVLVVQLVVQVVDPLDDNQLSNQLSVLDSVLDRPVLVVVVVPDDPPDPPDPVSVVSVVVSVVSSVVSND

Sequence (94 aa):
MLGISLFIVSCGGDSNESSTTGWPESEKSKMLSECMASPDSNKEMCDCAVGATVSEFTYDEYKMLQNTTEGTDIGQEMQERALNLMMSIMECAQ